Protein AF-A0A960P7N0-F1 (afdb_monomer_lite)

Secondary structure (DSSP, 8-state):
-EEEETTEEEEES-HHHHHHS-SSHHHHHHSSSSPPEEEEEEEEETTEEEETTEEEE--S---TT-EEEEEE-GGG--PPSS--------

pLDDT: mean 94.31, std 5.09, range [67.88, 98.38]

Foldseek 3Di:
DWDDDPNHTQDDDDLVCLAVPPSDPCSQCPRDVNGWDKFKWFAQDAQWTDTPPDIDGHDDDDDGGDIDMDTHDPVNDDDDDDDDDDDDDD

Sequence (90 aa):
MAVIADGRLQQVGEPQTVYERPANLFVARFIGSPPMNTIEGEVAEAGVVAAGASRIPFTGDVAKGRKVVVGLRPEHLHLGEGDIEATVKA

Structure (mmCIF, N/CA/C/O backbone):
data_AF-A0A960P7N0-F1
#
_entry.id   AF-A0A960P7N0-F1
#
loop_
_atom_site.group_PDB
_atom_site.id
_atom_site.type_symbol
_atom_site.label_atom_id
_atom_site.label_alt_id
_atom_site.label_comp_id
_atom_site.label_asym_id
_atom_site.label_entity_id
_atom_site.label_seq_id
_atom_site.pdbx_PDB_ins_code
_atom_site.Cartn_x
_atom_site.Cartn_y
_atom_site.Cartn_z
_atom_site.occupancy
_atom_site.B_iso_or_equiv
_atom_site.auth_seq_id
_atom_site.auth_comp_id
_atom_site.auth_asym_id
_atom_site.auth_atom_id
_atom_site.pdbx_PDB_model_num
ATOM 1 N N . MET A 1 1 ? 1.185 3.042 19.763 1.00 95.69 1 MET A N 1
ATOM 2 C CA . MET A 1 1 ? 0.829 4.147 18.848 1.00 95.69 1 MET A CA 1
ATOM 3 C C . MET A 1 1 ? -0.623 4.001 18.428 1.00 95.69 1 MET A C 1
ATOM 5 O O . MET A 1 1 ? -1.068 2.884 18.189 1.00 95.69 1 MET A O 1
ATOM 9 N N . ALA A 1 2 ? -1.351 5.112 18.361 1.00 97.19 2 ALA A N 1
ATOM 10 C CA . ALA A 1 2 ? -2.700 5.170 17.810 1.00 97.19 2 ALA A CA 1
ATOM 11 C C . ALA A 1 2 ? -2.682 6.045 16.551 1.00 97.19 2 ALA A C 1
ATOM 13 O O . ALA A 1 2 ? -2.096 7.125 16.568 1.00 97.19 2 ALA A O 1
ATOM 14 N N . VAL A 1 3 ? -3.309 5.569 15.478 1.00 97.31 3 VAL A N 1
ATOM 15 C CA . VAL A 1 3 ? -3.472 6.291 14.212 1.00 97.31 3 VAL A CA 1
ATOM 16 C C . VAL A 1 3 ? -4.934 6.700 14.092 1.00 97.31 3 VAL A C 1
ATOM 18 O O . VAL A 1 3 ? -5.824 5.851 14.172 1.00 97.31 3 VAL A O 1
ATOM 21 N N . ILE A 1 4 ? -5.184 7.995 13.920 1.00 96.94 4 ILE A N 1
ATOM 22 C CA . ILE A 1 4 ? -6.525 8.589 13.864 1.00 96.94 4 ILE A CA 1
ATOM 23 C C . ILE A 1 4 ? -6.653 9.364 12.551 1.00 96.94 4 ILE A C 1
ATOM 25 O O . ILE A 1 4 ? -5.730 10.075 12.164 1.00 96.94 4 ILE A O 1
ATOM 29 N N . ALA A 1 5 ? -7.802 9.233 11.890 1.00 96.44 5 ALA A N 1
ATOM 30 C CA . ALA A 1 5 ? -8.181 10.007 10.709 1.00 96.44 5 ALA A CA 1
ATOM 31 C C . ALA A 1 5 ? -9.640 10.442 10.850 1.00 96.44 5 ALA A C 1
ATOM 33 O O . ALA A 1 5 ? -10.470 9.635 11.274 1.00 96.44 5 ALA A O 1
ATOM 34 N N . ASP A 1 6 ? -9.938 11.706 10.548 1.00 95.44 6 ASP A N 1
ATOM 35 C CA . ASP A 1 6 ? -11.289 12.287 10.620 1.00 95.44 6 ASP A CA 1
ATOM 36 C C . ASP A 1 6 ? -12.000 12.039 11.963 1.00 95.44 6 ASP A C 1
ATOM 38 O O . ASP A 1 6 ? -13.178 11.692 12.030 1.00 95.44 6 ASP A O 1
ATOM 42 N N . GLY A 1 7 ? -11.249 12.146 13.065 1.00 96.69 7 GLY A N 1
ATOM 43 C CA . GLY A 1 7 ? -11.760 11.903 14.418 1.00 96.69 7 GLY A CA 1
ATOM 44 C C . GLY A 1 7 ? -12.071 10.434 14.736 1.00 96.69 7 GLY A C 1
ATOM 45 O O . GLY A 1 7 ? -12.634 10.145 15.789 1.00 96.69 7 GLY A O 1
ATOM 46 N N . ARG A 1 8 ? -11.703 9.489 13.860 1.00 97.94 8 ARG A N 1
ATOM 47 C CA . ARG A 1 8 ? -11.935 8.048 14.034 1.00 97.94 8 ARG A CA 1
ATOM 48 C C . ARG A 1 8 ? -10.620 7.291 14.176 1.00 97.94 8 ARG A C 1
ATOM 50 O O . ARG A 1 8 ? -9.692 7.484 13.387 1.00 97.94 8 ARG A O 1
ATOM 57 N N . LEU A 1 9 ? -10.560 6.386 15.154 1.00 97.94 9 LEU A N 1
ATOM 58 C CA . LEU A 1 9 ? -9.434 5.467 15.317 1.00 97.94 9 LEU A CA 1
ATOM 59 C C . LEU A 1 9 ? -9.353 4.525 14.108 1.00 97.94 9 LEU A C 1
ATOM 61 O O . LEU A 1 9 ? -10.313 3.822 13.803 1.00 97.94 9 LEU A O 1
ATOM 65 N N . GLN A 1 10 ? -8.199 4.509 13.447 1.00 98.38 10 GLN A N 1
ATOM 66 C CA . GLN A 1 10 ? -7.918 3.648 12.297 1.00 98.38 10 GLN A CA 1
ATOM 67 C C . GLN A 1 10 ? -7.197 2.371 12.726 1.00 98.38 10 GLN A C 1
ATOM 69 O O . GLN A 1 10 ? -7.534 1.281 12.274 1.00 98.38 10 GLN A O 1
ATOM 74 N N . GLN A 1 11 ? -6.207 2.511 13.610 1.00 98.38 11 GLN A N 1
ATOM 75 C CA . GLN A 1 11 ? -5.440 1.398 14.161 1.00 98.38 11 GLN A CA 1
ATOM 76 C C . GLN A 1 11 ? -4.776 1.810 15.475 1.00 98.38 11 GLN A C 1
ATOM 78 O O . GLN A 1 11 ? -4.358 2.955 15.642 1.00 98.38 11 GLN A O 1
ATOM 83 N N . VAL A 1 12 ? -4.634 0.860 16.396 1.00 98.31 12 VAL A N 1
ATOM 84 C CA . VAL A 1 12 ? -3.827 1.005 17.610 1.00 98.31 12 VAL A CA 1
ATOM 85 C C . VAL A 1 12 ? -2.938 -0.223 17.771 1.00 98.31 12 VAL A C 1
ATOM 87 O O . VAL A 1 12 ? -3.386 -1.345 17.552 1.00 98.31 12 VAL A O 1
ATOM 90 N N . GLY A 1 13 ? -1.670 -0.014 18.113 1.00 97.75 13 GLY A N 1
ATOM 91 C CA . GLY A 1 13 ? -0.708 -1.099 18.299 1.00 97.75 13 GLY A CA 1
ATOM 92 C C . GLY A 1 13 ? 0.720 -0.606 18.498 1.00 97.75 13 GLY A C 1
ATOM 93 O O . GLY A 1 13 ? 0.982 0.600 18.555 1.00 97.75 13 GLY A O 1
ATOM 94 N N . GLU A 1 14 ? 1.656 -1.541 18.616 1.00 98.25 14 GLU A N 1
ATOM 95 C CA . GLU A 1 14 ? 3.086 -1.232 18.630 1.00 98.25 14 GLU A CA 1
ATOM 96 C C . GLU A 1 14 ? 3.508 -0.536 17.327 1.00 98.25 14 GLU A C 1
ATOM 98 O O . GLU A 1 14 ? 2.954 -0.853 16.270 1.00 98.25 14 GLU A O 1
ATOM 103 N N . PRO A 1 15 ? 4.473 0.405 17.364 1.00 96.44 15 PRO A N 1
ATOM 104 C CA . PRO A 1 15 ? 4.898 1.120 16.165 1.00 96.44 15 PRO A CA 1
ATOM 105 C C . PRO A 1 15 ? 5.285 0.208 15.002 1.00 96.44 15 PRO A C 1
ATOM 107 O O . PRO A 1 15 ? 4.844 0.438 13.878 1.00 96.44 15 PRO A O 1
ATOM 110 N N . GLN A 1 16 ? 6.032 -0.857 15.296 1.00 96.62 16 GLN A N 1
ATOM 111 C CA . GLN A 1 16 ? 6.446 -1.844 14.306 1.00 96.62 16 GLN A CA 1
ATOM 112 C C . GLN A 1 16 ? 5.244 -2.570 13.691 1.00 96.62 16 GLN A C 1
ATOM 114 O O . GLN A 1 16 ? 5.118 -2.625 12.474 1.00 96.62 16 GLN A O 1
ATOM 119 N N . THR A 1 17 ? 4.289 -3.019 14.506 1.00 97.50 17 THR A N 1
ATOM 120 C CA . THR A 1 17 ? 3.069 -3.679 14.017 1.00 97.50 17 THR A CA 1
ATOM 121 C C . THR A 1 17 ? 2.228 -2.770 13.122 1.00 97.50 17 THR A C 1
ATOM 123 O O . THR A 1 17 ? 1.728 -3.216 12.093 1.00 97.50 17 THR A O 1
ATOM 126 N N . VAL A 1 18 ? 2.074 -1.490 13.477 1.00 97.19 18 VAL A N 1
ATOM 127 C CA . VAL A 1 18 ? 1.343 -0.518 12.642 1.00 97.19 18 VAL A CA 1
ATOM 128 C C . VAL A 1 18 ? 2.054 -0.301 11.299 1.00 97.19 18 VAL A C 1
ATOM 130 O O . VAL A 1 18 ? 1.394 -0.137 10.274 1.00 97.19 18 VAL A O 1
ATOM 133 N N . TYR A 1 19 ? 3.389 -0.327 11.295 1.00 96.12 19 TYR A N 1
ATOM 134 C CA . TYR A 1 19 ? 4.203 -0.194 10.090 1.00 96.12 19 TYR A CA 1
ATOM 135 C C . TYR A 1 19 ? 4.141 -1.436 9.184 1.00 96.12 19 TYR A C 1
ATOM 137 O O . TYR A 1 19 ? 3.886 -1.315 7.985 1.00 96.12 19 TYR A O 1
ATOM 145 N N . GLU A 1 20 ? 4.361 -2.625 9.745 1.00 95.94 20 GLU A N 1
ATOM 146 C CA . GLU A 1 20 ? 4.462 -3.892 9.008 1.00 95.94 20 GLU A CA 1
ATOM 147 C C . GLU A 1 20 ? 3.096 -4.457 8.607 1.00 95.94 20 GLU A C 1
ATOM 149 O O . GLU A 1 20 ? 2.960 -5.098 7.566 1.00 95.94 20 GLU A O 1
ATOM 154 N N . ARG A 1 21 ? 2.070 -4.228 9.433 1.00 95.94 21 ARG A N 1
ATOM 155 C CA . ARG A 1 21 ? 0.720 -4.781 9.266 1.00 95.94 21 ARG A CA 1
ATOM 156 C C . ARG A 1 21 ? -0.325 -3.670 9.388 1.00 95.94 21 ARG A C 1
ATOM 158 O O . ARG A 1 21 ? -1.108 -3.654 10.346 1.00 95.94 21 ARG A O 1
ATOM 165 N N . PRO A 1 22 ? -0.347 -2.720 8.438 1.00 97.44 22 PRO A N 1
ATOM 166 C CA . PRO A 1 22 ? -1.338 -1.656 8.440 1.00 97.44 22 PRO A CA 1
ATOM 167 C C . PRO A 1 22 ? -2.746 -2.247 8.290 1.00 97.44 22 PRO A C 1
ATOM 169 O O . PRO A 1 22 ? -2.995 -3.094 7.434 1.00 97.44 22 PRO A O 1
ATOM 172 N N . ALA A 1 23 ? -3.683 -1.789 9.117 1.00 97.44 23 ALA A N 1
ATOM 173 C CA . ALA A 1 23 ? -5.049 -2.313 9.154 1.00 97.44 23 ALA A CA 1
ATOM 174 C C . ALA A 1 23 ? -5.879 -1.920 7.921 1.00 97.44 23 ALA A C 1
ATOM 176 O O . ALA A 1 23 ? -6.882 -2.561 7.616 1.00 97.44 23 ALA A O 1
ATOM 177 N N . ASN A 1 24 ? -5.495 -0.845 7.229 1.00 96.81 24 ASN A N 1
ATOM 178 C CA . ASN A 1 24 ? -6.165 -0.367 6.028 1.00 96.81 24 ASN A CA 1
ATOM 179 C C . ASN A 1 24 ? -5.225 0.486 5.153 1.00 96.81 24 ASN A C 1
ATOM 181 O O . ASN A 1 24 ? -4.103 0.820 5.544 1.00 96.81 24 ASN A O 1
ATOM 185 N N . LEU A 1 25 ? -5.710 0.857 3.963 1.00 96.19 25 LEU A N 1
ATOM 186 C CA . LEU A 1 25 ? -4.947 1.613 2.966 1.00 96.19 25 LEU A CA 1
ATOM 187 C C . LEU A 1 25 ? -4.526 3.009 3.448 1.00 96.19 25 LEU A C 1
ATOM 189 O O . LEU A 1 25 ? -3.454 3.480 3.073 1.00 96.19 25 LEU A O 1
ATOM 193 N N . PHE A 1 26 ? -5.341 3.663 4.284 1.00 96.75 26 PHE A N 1
ATOM 194 C CA . PHE A 1 26 ? -4.974 4.950 4.873 1.00 96.75 26 PHE A CA 1
ATOM 195 C C . PHE A 1 26 ? -3.739 4.789 5.760 1.00 96.75 26 PHE A C 1
ATOM 197 O O . PHE A 1 26 ? -2.750 5.484 5.551 1.00 96.75 26 PHE A O 1
ATOM 204 N N . VAL A 1 27 ? -3.751 3.831 6.694 1.00 97.44 27 VAL A N 1
ATOM 205 C CA . VAL A 1 27 ? -2.609 3.605 7.593 1.00 97.44 27 VAL A CA 1
ATOM 206 C C . VAL A 1 27 ? -1.356 3.220 6.802 1.00 97.44 27 VAL A C 1
ATOM 208 O O . VAL A 1 27 ? -0.282 3.750 7.077 1.00 97.44 27 VAL A O 1
ATOM 211 N N . ALA A 1 28 ? -1.496 2.373 5.777 1.00 97.12 28 ALA A N 1
ATOM 212 C CA . ALA A 1 28 ? -0.392 1.972 4.903 1.00 97.12 28 ALA A CA 1
ATOM 213 C C . ALA A 1 28 ? 0.281 3.166 4.200 1.00 97.12 28 ALA A C 1
ATOM 215 O O . ALA A 1 28 ? 1.508 3.232 4.125 1.00 97.12 28 ALA A O 1
ATOM 216 N N . ARG A 1 29 ? -0.520 4.120 3.708 1.00 94.94 29 ARG A N 1
ATOM 217 C CA . ARG A 1 29 ? -0.042 5.333 3.023 1.00 94.94 29 ARG A CA 1
ATOM 218 C C . ARG A 1 29 ? 0.391 6.446 3.978 1.00 94.94 29 ARG A C 1
ATOM 220 O O . ARG A 1 29 ? 1.126 7.330 3.562 1.00 94.94 29 ARG A O 1
ATOM 227 N N . PHE A 1 30 ? -0.073 6.430 5.224 1.00 94.94 30 PHE A N 1
ATOM 228 C CA . PHE A 1 30 ? 0.222 7.471 6.208 1.00 94.94 30 PHE A CA 1
ATOM 229 C C . PHE A 1 30 ? 1.479 7.171 7.035 1.00 94.94 30 PHE A C 1
ATOM 231 O O . PHE A 1 30 ? 2.223 8.081 7.387 1.00 94.94 30 PHE A O 1
ATOM 238 N N . ILE A 1 31 ? 1.720 5.899 7.365 1.00 95.31 31 ILE A N 1
ATOM 239 C CA . ILE A 1 31 ? 2.825 5.482 8.235 1.00 95.31 31 ILE A CA 1
ATOM 240 C C . ILE A 1 31 ? 4.033 5.053 7.398 1.00 95.31 31 ILE A C 1
ATOM 242 O O . ILE A 1 31 ? 3.947 4.095 6.628 1.00 95.31 31 ILE A O 1
ATOM 246 N N . GLY A 1 32 ? 5.165 5.732 7.608 1.00 92.31 32 GLY A N 1
ATOM 247 C CA . GLY A 1 32 ? 6.434 5.534 6.897 1.00 92.31 32 GLY A CA 1
ATOM 248 C C . GLY A 1 32 ? 6.852 6.772 6.101 1.00 92.31 32 GLY A C 1
ATOM 249 O O . GLY A 1 32 ? 6.005 7.538 5.653 1.00 92.31 32 GLY A O 1
ATOM 250 N N . SER A 1 33 ? 8.159 6.979 5.943 1.00 93.75 33 SER A N 1
ATOM 251 C CA . SER A 1 33 ? 8.713 8.042 5.099 1.00 93.75 33 SER A CA 1
ATOM 252 C C . SER A 1 33 ? 9.920 7.493 4.327 1.00 93.75 33 SER A C 1
ATOM 254 O O . SER A 1 33 ? 10.952 7.246 4.951 1.00 93.75 33 SER A O 1
ATOM 256 N N . PRO A 1 34 ? 9.808 7.269 3.005 1.00 94.44 34 PRO A N 1
ATOM 257 C CA . PRO A 1 34 ? 8.623 7.494 2.171 1.00 94.44 34 PRO A CA 1
ATOM 258 C C . PRO A 1 34 ? 7.437 6.573 2.537 1.00 94.44 34 PRO A C 1
ATOM 260 O O . PRO A 1 34 ? 7.634 5.522 3.155 1.00 94.44 34 PRO A O 1
ATOM 263 N N . PRO A 1 35 ? 6.195 6.947 2.182 1.00 93.69 35 PRO A N 1
ATOM 264 C CA . PRO A 1 35 ? 5.027 6.109 2.433 1.00 93.69 35 PRO A CA 1
ATOM 265 C C . PRO A 1 35 ? 5.037 4.840 1.569 1.00 93.69 35 PRO A C 1
ATOM 267 O O . PRO A 1 35 ? 5.801 4.716 0.611 1.00 93.69 35 PRO A O 1
ATOM 270 N N . MET A 1 36 ? 4.161 3.884 1.893 1.00 96.81 36 MET A N 1
ATOM 271 C CA . MET A 1 36 ? 4.005 2.667 1.095 1.00 96.81 36 MET A CA 1
ATOM 272 C C . MET A 1 36 ? 3.571 2.999 -0.342 1.00 96.81 36 MET A C 1
ATOM 274 O O . MET A 1 36 ? 2.593 3.722 -0.548 1.00 96.81 36 MET A O 1
ATOM 278 N N . ASN A 1 37 ? 4.251 2.417 -1.332 1.00 95.25 37 ASN A N 1
ATOM 279 C CA . ASN A 1 37 ? 3.812 2.455 -2.724 1.00 95.25 37 ASN A CA 1
ATOM 280 C C . ASN A 1 37 ? 2.552 1.607 -2.881 1.00 95.25 37 ASN A C 1
ATOM 282 O O . ASN A 1 37 ? 2.438 0.537 -2.283 1.00 95.25 37 ASN A O 1
ATOM 286 N N . THR A 1 38 ? 1.610 2.053 -3.706 1.00 95.62 38 THR A N 1
ATOM 287 C CA . THR A 1 38 ? 0.354 1.324 -3.910 1.00 95.62 38 THR A CA 1
ATOM 288 C C . THR A 1 38 ? 0.016 1.219 -5.380 1.00 95.62 38 THR A C 1
ATOM 290 O O . THR A 1 38 ? 0.074 2.228 -6.080 1.00 95.62 38 THR A O 1
ATOM 293 N N . ILE A 1 39 ? -0.384 0.029 -5.819 1.00 95.06 39 ILE A N 1
ATOM 294 C CA . ILE A 1 39 ? -0.739 -0.256 -7.211 1.00 95.06 39 ILE A CA 1
ATOM 295 C C . ILE A 1 39 ? -2.091 -0.967 -7.224 1.00 95.06 39 ILE A C 1
ATOM 297 O O . ILE A 1 39 ? -2.315 -1.903 -6.455 1.00 95.06 39 ILE A O 1
ATOM 301 N N . GLU A 1 40 ? -3.006 -0.513 -8.074 1.00 97.19 40 GLU A N 1
ATOM 302 C CA . GLU A 1 40 ? -4.274 -1.208 -8.288 1.00 97.19 40 GLU A CA 1
ATOM 303 C C . GLU A 1 40 ? -4.053 -2.500 -9.079 1.00 97.19 40 GLU A C 1
ATOM 305 O O . GLU A 1 40 ? -3.232 -2.558 -9.997 1.00 97.19 40 GLU A O 1
ATOM 310 N N . GLY A 1 41 ? -4.801 -3.541 -8.731 1.00 97.38 41 GLY A N 1
ATOM 311 C CA . GLY A 1 41 ? -4.724 -4.820 -9.416 1.00 97.38 41 GLY A CA 1
ATOM 312 C C . GLY A 1 41 ? -5.987 -5.653 -9.268 1.00 97.38 41 GLY A C 1
ATOM 313 O O . GLY A 1 41 ? -6.967 -5.264 -8.628 1.00 97.38 41 GLY A O 1
ATOM 314 N N . GLU A 1 42 ? -5.943 -6.834 -9.864 1.00 98.31 42 GLU A N 1
ATOM 315 C CA . GLU A 1 42 ? -7.012 -7.823 -9.827 1.00 98.31 42 GLU A CA 1
ATOM 316 C C . GLU A 1 42 ? -6.421 -9.214 -9.596 1.00 98.31 42 GLU A C 1
ATOM 318 O O . GLU A 1 42 ? -5.372 -9.554 -10.145 1.00 98.31 42 GLU A O 1
ATOM 323 N N . VAL A 1 43 ? -7.076 -10.033 -8.773 1.00 98.38 43 VAL A N 1
ATOM 324 C CA . VAL A 1 43 ? -6.649 -11.421 -8.555 1.00 98.38 43 VAL A CA 1
ATOM 325 C C . VAL A 1 43 ? -6.834 -12.213 -9.850 1.00 98.38 43 VAL A C 1
ATOM 327 O O . VAL A 1 43 ? -7.960 -12.510 -10.250 1.00 98.38 43 VAL A O 1
ATOM 330 N N . ALA A 1 44 ? -5.730 -12.562 -10.507 1.00 97.25 44 ALA A N 1
ATOM 331 C CA . ALA A 1 44 ? -5.746 -13.260 -11.792 1.00 97.25 44 ALA A CA 1
ATOM 332 C C . ALA A 1 44 ? -6.025 -14.761 -11.624 1.00 97.25 44 ALA A C 1
ATOM 334 O O . ALA A 1 44 ? -6.695 -15.379 -12.455 1.00 97.25 44 ALA A O 1
ATOM 335 N N . GLU A 1 45 ? -5.511 -15.334 -10.541 1.00 96.00 45 GLU A N 1
ATOM 336 C CA . GLU A 1 45 ? -5.672 -16.723 -10.116 1.00 96.00 45 GLU A CA 1
ATOM 337 C C . GLU A 1 45 ? -5.313 -16.842 -8.629 1.00 96.00 45 GLU A C 1
ATOM 339 O O . GLU A 1 45 ? -4.873 -15.868 -8.012 1.00 96.00 45 GLU A O 1
ATOM 344 N N . ALA A 1 46 ? -5.526 -18.020 -8.041 1.00 94.50 46 ALA A N 1
ATOM 345 C CA . ALA A 1 46 ? -5.226 -18.252 -6.633 1.00 94.50 46 ALA A CA 1
ATOM 346 C C . ALA A 1 46 ? -3.764 -17.888 -6.319 1.00 94.50 46 ALA A C 1
ATOM 348 O O . ALA A 1 46 ? -2.839 -18.401 -6.944 1.00 94.50 46 ALA A O 1
ATOM 349 N N . GLY A 1 47 ? -3.572 -16.978 -5.362 1.00 95.94 47 GLY A N 1
ATOM 350 C CA . GLY A 1 47 ? -2.248 -16.533 -4.929 1.00 95.94 47 GLY A CA 1
ATOM 351 C C . GLY A 1 47 ? -1.502 -15.616 -5.904 1.00 95.94 47 GLY A C 1
ATOM 352 O O . GLY A 1 47 ? -0.324 -15.357 -5.675 1.00 95.94 47 GLY A O 1
ATOM 353 N N . VAL A 1 48 ? -2.135 -15.094 -6.966 1.00 97.62 48 VAL A N 1
ATOM 354 C CA . VAL A 1 48 ? -1.492 -14.139 -7.890 1.00 97.62 48 VAL A CA 1
ATOM 355 C C . VAL A 1 48 ? -2.387 -12.938 -8.196 1.00 97.62 48 VAL A C 1
ATOM 357 O O . VAL A 1 48 ? -3.523 -13.077 -8.655 1.00 97.62 48 VAL A O 1
ATOM 360 N N . VAL A 1 49 ? -1.840 -11.734 -8.017 1.00 98.25 49 VAL A N 1
ATOM 361 C CA . VAL A 1 49 ? -2.448 -10.467 -8.453 1.00 98.25 49 VAL A CA 1
ATOM 362 C C . VAL A 1 49 ? -1.803 -10.011 -9.760 1.00 98.25 49 VAL A C 1
ATOM 364 O O . VAL A 1 49 ? -0.579 -9.974 -9.869 1.00 98.25 49 VAL A O 1
ATOM 367 N N . ALA A 1 50 ? -2.618 -9.632 -10.743 1.00 98.00 50 ALA A N 1
ATOM 368 C CA . ALA A 1 50 ? -2.176 -8.867 -11.903 1.00 98.00 50 ALA A CA 1
ATOM 369 C C . ALA A 1 50 ? -2.310 -7.366 -11.606 1.00 98.00 50 ALA A C 1
ATOM 371 O O . ALA A 1 50 ? -3.396 -6.897 -11.261 1.00 98.00 50 ALA A O 1
ATOM 372 N N . ALA A 1 51 ? -1.213 -6.621 -11.731 1.00 95.56 51 ALA A N 1
ATOM 373 C CA . ALA A 1 51 ? -1.142 -5.186 -11.470 1.00 95.56 51 ALA A CA 1
ATOM 374 C C . ALA A 1 5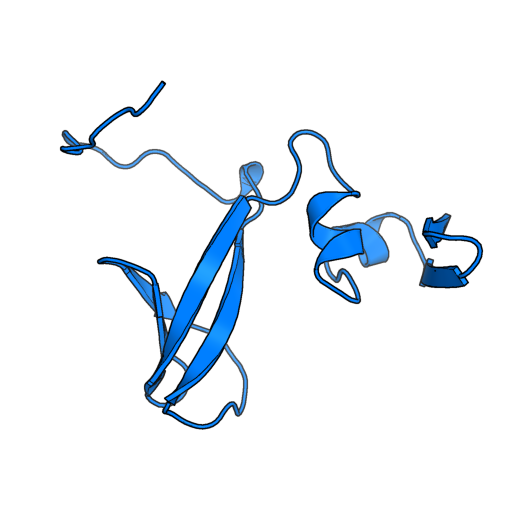1 ? -0.322 -4.510 -12.580 1.00 95.56 51 ALA A C 1
ATOM 376 O O . ALA A 1 51 ? 0.905 -4.622 -12.623 1.00 95.56 51 ALA A O 1
ATOM 377 N N . GLY A 1 52 ? -1.003 -3.851 -13.521 1.00 88.88 52 GLY A N 1
ATOM 378 C CA . GLY A 1 52 ? -0.378 -3.406 -14.769 1.00 88.88 52 GLY A CA 1
ATOM 379 C C . GLY A 1 52 ? 0.192 -4.592 -15.558 1.00 88.88 52 GLY A C 1
ATOM 380 O O . GLY A 1 52 ? -0.507 -5.576 -15.786 1.00 88.88 52 GLY A O 1
ATOM 381 N N . ALA A 1 53 ? 1.467 -4.509 -15.946 1.00 87.69 53 ALA A N 1
ATOM 382 C CA . ALA A 1 53 ? 2.184 -5.606 -16.606 1.00 87.69 53 ALA A CA 1
ATOM 383 C C . ALA A 1 53 ? 2.731 -6.668 -15.626 1.00 87.69 53 ALA A C 1
ATOM 385 O O . ALA A 1 53 ? 3.206 -7.719 -16.055 1.00 87.69 53 ALA A O 1
ATOM 386 N N . SER A 1 54 ? 2.671 -6.413 -14.317 1.00 91.31 54 SER A N 1
ATOM 387 C CA . SER A 1 54 ? 3.282 -7.267 -13.298 1.00 91.31 54 SER A CA 1
ATOM 388 C C . SER A 1 54 ? 2.330 -8.356 -12.806 1.00 91.31 54 SER A C 1
ATOM 390 O O . SER A 1 54 ? 1.135 -8.121 -12.607 1.00 91.31 54 SER A O 1
ATOM 392 N N . ARG A 1 55 ? 2.881 -9.544 -12.530 1.00 96.12 55 ARG A N 1
ATOM 393 C CA . ARG A 1 55 ? 2.214 -10.625 -11.787 1.00 96.12 55 ARG A CA 1
ATOM 394 C C . ARG A 1 55 ? 2.898 -10.786 -10.438 1.00 96.12 55 ARG A C 1
ATOM 396 O O . ARG A 1 55 ? 4.082 -11.102 -10.387 1.00 96.12 55 ARG A O 1
ATOM 403 N N . ILE A 1 56 ? 2.163 -10.544 -9.360 1.00 95.88 56 ILE A N 1
ATOM 404 C CA . ILE A 1 56 ? 2.711 -10.490 -8.004 1.00 95.88 56 ILE A CA 1
ATOM 405 C C . ILE A 1 56 ? 2.120 -11.647 -7.193 1.00 95.88 56 ILE A C 1
ATOM 407 O O . ILE A 1 56 ? 0.894 -11.702 -7.038 1.00 95.88 56 ILE A O 1
ATOM 411 N N . PRO A 1 57 ? 2.951 -12.577 -6.688 1.00 96.31 57 PRO A N 1
ATOM 412 C CA . PRO A 1 57 ? 2.474 -13.646 -5.828 1.00 96.31 57 PRO A CA 1
ATOM 413 C C . PRO A 1 57 ? 2.072 -13.092 -4.458 1.00 96.31 57 PRO A C 1
ATOM 415 O O . PRO A 1 57 ? 2.696 -12.169 -3.933 1.00 96.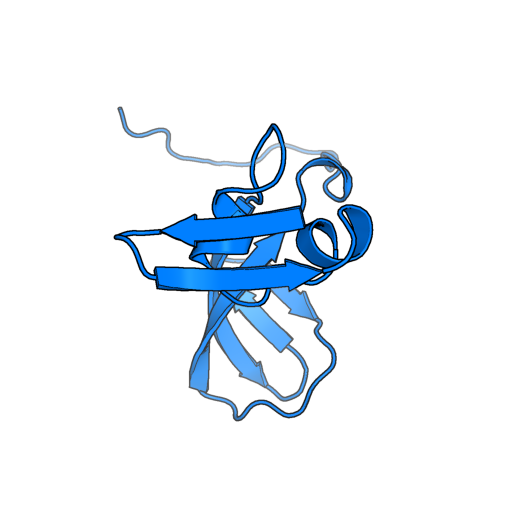31 57 PRO A O 1
ATOM 418 N N . PHE A 1 58 ? 1.043 -13.677 -3.856 1.00 95.06 58 PHE A N 1
ATOM 419 C CA . PHE A 1 58 ? 0.621 -13.374 -2.495 1.00 95.06 58 PHE A CA 1
ATOM 420 C C . PHE A 1 58 ? 0.110 -14.633 -1.796 1.00 95.06 58 PHE A C 1
ATOM 422 O O . PHE A 1 58 ? -0.359 -15.577 -2.430 1.00 95.06 58 PHE A O 1
ATOM 429 N N . THR A 1 59 ? 0.160 -14.622 -0.469 1.00 94.38 59 THR A N 1
ATOM 430 C CA . THR A 1 59 ? -0.444 -15.670 0.355 1.00 94.38 59 THR A CA 1
ATOM 431 C C . THR A 1 59 ? -1.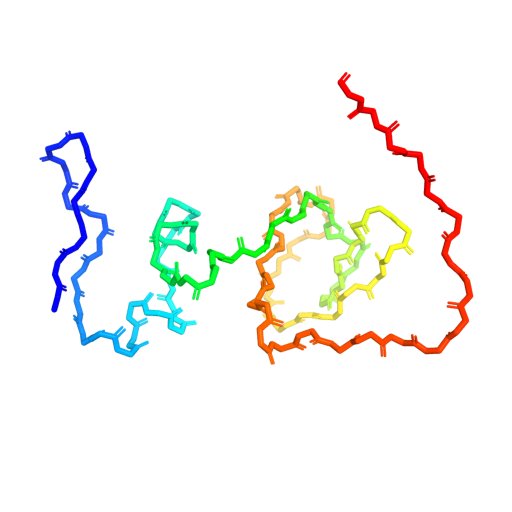822 -15.222 0.813 1.00 94.38 59 THR A C 1
ATOM 433 O O . THR A 1 59 ? -1.972 -14.134 1.370 1.00 94.38 59 THR A O 1
ATOM 436 N N . GLY A 1 60 ? -2.825 -16.071 0.621 1.00 91.44 60 GLY A N 1
ATOM 437 C CA . GLY 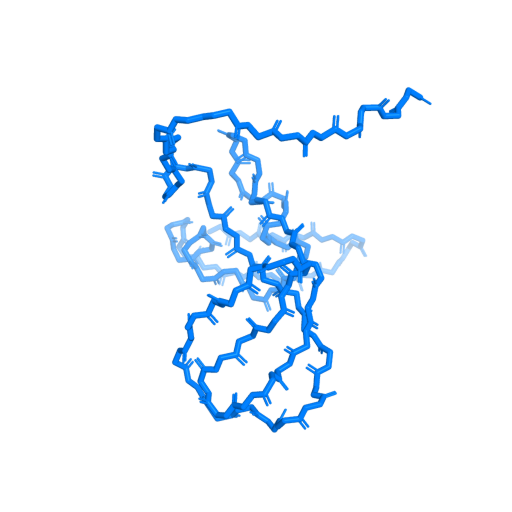A 1 60 ? -4.182 -15.835 1.096 1.00 91.44 60 GLY A CA 1
ATOM 438 C C . GLY A 1 60 ? -5.223 -16.452 0.177 1.00 91.44 60 GLY A C 1
ATOM 439 O O . GLY A 1 60 ? -4.939 -16.782 -0.973 1.00 91.44 60 GLY A O 1
ATOM 440 N N . ASP A 1 61 ? -6.436 -16.588 0.699 1.00 94.00 61 ASP A N 1
ATOM 441 C CA . ASP A 1 61 ? -7.580 -17.080 -0.058 1.00 94.00 61 ASP A CA 1
ATOM 442 C C . ASP A 1 61 ? -8.446 -15.893 -0.490 1.00 94.00 61 ASP A C 1
ATOM 444 O O . ASP A 1 61 ? -9.259 -15.365 0.272 1.00 94.00 61 ASP A O 1
ATOM 448 N N . VAL A 1 62 ? -8.185 -15.398 -1.700 1.00 95.50 62 VAL A N 1
ATOM 449 C CA . VAL A 1 62 ? -8.946 -14.308 -2.313 1.00 95.50 62 VAL A CA 1
ATOM 450 C C . VAL A 1 62 ? -9.426 -14.778 -3.676 1.00 95.50 62 VAL A C 1
ATOM 452 O O . VAL A 1 62 ? -8.645 -15.264 -4.491 1.00 95.50 62 VAL A O 1
ATOM 455 N N . ALA A 1 63 ? -10.724 -14.620 -3.926 1.00 96.69 63 ALA A N 1
ATOM 456 C CA . ALA A 1 63 ? -11.345 -15.069 -5.162 1.00 96.69 63 ALA A CA 1
ATOM 457 C C . ALA A 1 63 ? -10.763 -14.365 -6.400 1.00 96.69 63 ALA A C 1
ATOM 459 O O . ALA A 1 63 ? -10.537 -13.150 -6.402 1.00 96.69 63 ALA A O 1
ATOM 460 N N . LYS A 1 64 ? -10.602 -15.132 -7.484 1.00 97.62 64 LYS A N 1
ATOM 461 C CA . LYS A 1 64 ? -10.268 -14.616 -8.817 1.00 97.62 64 LYS A CA 1
ATOM 462 C C . LYS A 1 64 ? -11.264 -13.534 -9.253 1.00 97.62 64 LYS A C 1
ATOM 464 O O . LYS A 1 64 ? -12.458 -13.635 -8.985 1.00 97.62 64 LYS A O 1
ATOM 469 N N . GLY A 1 65 ? -10.768 -12.509 -9.939 1.00 97.38 65 GLY A N 1
ATOM 470 C CA . GLY A 1 65 ? -11.553 -11.367 -10.409 1.00 97.38 65 GLY A CA 1
ATOM 471 C C . GLY A 1 65 ? -11.763 -10.278 -9.355 1.00 97.38 65 GLY A C 1
ATOM 472 O O . GLY A 1 65 ? -12.361 -9.238 -9.632 1.00 97.38 65 GLY A O 1
ATOM 473 N N . ARG A 1 66 ? -11.290 -10.480 -8.117 1.00 98.00 66 ARG A N 1
ATOM 474 C CA . ARG A 1 66 ? -11.411 -9.465 -7.072 1.00 98.00 66 ARG A CA 1
ATOM 475 C C . ARG A 1 66 ? -10.430 -8.324 -7.326 1.00 98.00 66 ARG A C 1
ATOM 477 O O . ARG A 1 66 ? -9.221 -8.544 -7.357 1.00 98.00 66 ARG A O 1
ATOM 484 N N . LYS A 1 67 ? -10.952 -7.097 -7.414 1.00 97.88 67 LYS A N 1
ATOM 485 C CA . LYS A 1 67 ? -10.143 -5.871 -7.383 1.00 97.88 67 LYS A CA 1
ATOM 486 C C . LYS A 1 67 ? -9.485 -5.694 -6.017 1.00 97.88 67 LYS A C 1
ATOM 488 O O . LYS A 1 67 ? -10.155 -5.806 -4.984 1.00 97.88 67 LYS A O 1
ATOM 493 N N . VAL A 1 68 ? -8.192 -5.401 -6.025 1.00 97.12 68 VAL A N 1
ATOM 494 C CA . VAL A 1 68 ? -7.340 -5.261 -4.840 1.00 97.12 68 VAL A CA 1
ATOM 495 C C . VAL A 1 68 ? -6.354 -4.106 -5.020 1.00 97.12 68 VAL A C 1
ATOM 497 O O . VAL A 1 68 ? -6.149 -3.607 -6.125 1.00 97.12 68 VAL A O 1
ATOM 500 N N . VAL A 1 69 ? -5.728 -3.688 -3.921 1.00 97.12 69 VAL A N 1
ATOM 501 C CA . VAL A 1 69 ? -4.595 -2.757 -3.937 1.00 97.12 69 VAL A CA 1
ATOM 502 C C . VAL A 1 69 ? -3.386 -3.486 -3.371 1.00 97.12 69 VAL A C 1
ATOM 504 O O . VAL A 1 69 ? -3.443 -4.006 -2.258 1.00 97.12 69 VAL A O 1
ATOM 507 N N . VAL A 1 70 ? -2.300 -3.522 -4.137 1.00 96.31 70 VAL A N 1
ATOM 508 C CA . VAL A 1 70 ? -1.015 -4.073 -3.705 1.00 96.31 70 VAL A CA 1
ATOM 509 C C . VAL A 1 70 ? -0.228 -2.969 -3.016 1.00 96.31 70 VAL A C 1
ATOM 511 O O . VAL A 1 70 ? -0.027 -1.905 -3.599 1.00 96.31 70 VAL A O 1
ATOM 514 N N . GLY A 1 71 ? 0.206 -3.219 -1.783 1.00 95.94 71 GLY A N 1
ATOM 515 C CA . GLY A 1 71 ? 1.071 -2.327 -1.018 1.00 95.94 71 GLY A CA 1
ATOM 516 C C . GLY A 1 71 ? 2.518 -2.817 -1.024 1.00 95.94 71 GLY A C 1
ATOM 517 O O . GLY A 1 71 ? 2.771 -3.974 -0.698 1.00 95.94 71 GLY A O 1
ATOM 518 N N . LEU A 1 72 ? 3.463 -1.949 -1.386 1.00 95.06 72 LEU A N 1
ATOM 519 C CA . LEU A 1 72 ? 4.891 -2.257 -1.482 1.00 95.06 72 LEU A CA 1
ATOM 520 C C . LEU A 1 72 ? 5.692 -1.216 -0.701 1.00 95.06 72 LEU A C 1
ATOM 522 O O . LEU A 1 72 ? 5.671 -0.025 -1.018 1.00 95.06 72 LEU A O 1
ATOM 526 N N . ARG A 1 73 ? 6.404 -1.655 0.335 1.00 96.06 73 ARG A N 1
ATOM 527 C CA . ARG A 1 73 ? 7.309 -0.782 1.084 1.00 96.06 73 ARG A CA 1
ATOM 528 C C . ARG A 1 73 ? 8.511 -0.394 0.207 1.00 96.06 73 ARG A C 1
ATOM 530 O O . ARG A 1 73 ? 9.082 -1.297 -0.406 1.00 96.06 73 ARG A O 1
ATOM 537 N N . PRO A 1 74 ? 8.883 0.899 0.107 1.00 95.56 74 PRO A N 1
ATOM 538 C CA . PRO A 1 74 ? 10.006 1.336 -0.724 1.00 95.56 74 PRO A CA 1
ATOM 539 C C . PRO A 1 74 ? 11.302 0.565 -0.454 1.00 95.56 74 PRO A C 1
ATOM 541 O O . PRO A 1 74 ? 11.977 0.168 -1.392 1.00 95.56 74 PRO A O 1
ATOM 544 N N . GLU A 1 75 ? 11.604 0.277 0.810 1.00 95.75 75 GLU A N 1
ATOM 545 C CA . GLU A 1 75 ? 12.796 -0.458 1.242 1.00 95.75 75 GLU A CA 1
ATOM 546 C C . GLU A 1 75 ? 12.801 -1.948 0.860 1.00 95.75 75 GLU A C 1
ATOM 548 O O . GLU A 1 75 ? 13.831 -2.605 0.962 1.00 95.75 75 GLU A O 1
ATOM 553 N N . HIS A 1 76 ? 11.668 -2.494 0.411 1.00 94.12 76 HIS A N 1
ATOM 554 C CA . HIS A 1 76 ? 11.586 -3.855 -0.131 1.00 94.12 76 HIS A CA 1
ATOM 555 C C . HIS A 1 76 ? 11.711 -3.888 -1.659 1.00 94.12 76 HIS A C 1
ATOM 557 O O . HIS A 1 76 ? 11.710 -4.966 -2.256 1.00 94.12 76 HIS A O 1
ATOM 563 N N . LEU A 1 77 ? 11.802 -2.725 -2.305 1.00 92.50 77 LEU A N 1
ATOM 564 C CA . LEU A 1 77 ? 11.997 -2.613 -3.741 1.00 92.50 77 LEU A CA 1
ATOM 565 C C . LEU A 1 77 ? 13.474 -2.394 -4.042 1.00 92.50 77 LEU A C 1
ATOM 567 O O . LEU A 1 77 ? 14.147 -1.579 -3.419 1.00 92.50 77 LEU A O 1
ATOM 571 N N . HIS A 1 78 ? 13.950 -3.105 -5.053 1.00 91.44 78 HIS A N 1
ATOM 572 C CA . HIS A 1 78 ? 15.282 -2.927 -5.605 1.00 91.44 78 HIS A CA 1
ATOM 573 C C . HIS A 1 78 ? 15.127 -2.598 -7.082 1.00 91.44 78 HIS A C 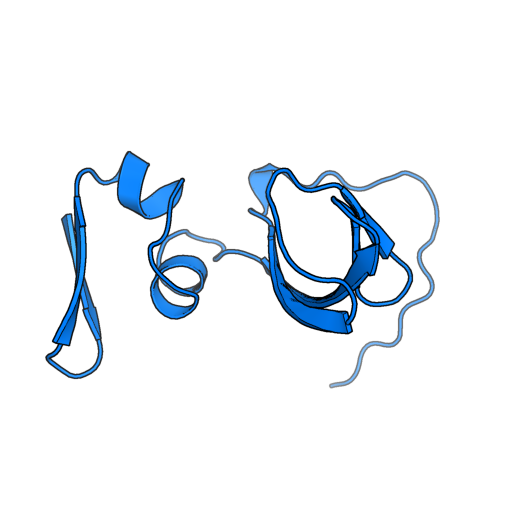1
ATOM 575 O O . HIS A 1 78 ? 14.246 -3.141 -7.754 1.00 91.44 78 HIS A O 1
ATOM 581 N N . LEU A 1 79 ? 15.965 -1.693 -7.580 1.00 89.31 79 LEU A N 1
ATOM 582 C CA . LEU A 1 79 ? 16.022 -1.427 -9.008 1.00 89.31 79 LEU A CA 1
ATOM 583 C C . LEU A 1 79 ? 16.600 -2.664 -9.699 1.00 89.31 79 LEU A C 1
ATOM 585 O O . LEU A 1 79 ? 17.666 -3.146 -9.320 1.00 89.31 79 LEU A O 1
ATOM 589 N N . GLY A 1 80 ? 15.860 -3.189 -10.672 1.00 88.00 80 GLY A N 1
ATOM 590 C CA . GLY A 1 80 ? 16.380 -4.200 -11.581 1.00 88.00 80 GLY A CA 1
ATOM 591 C C . GLY A 1 80 ? 17.368 -3.587 -12.570 1.00 88.00 80 GLY A C 1
ATOM 592 O O . GLY A 1 80 ? 17.452 -2.367 -12.712 1.00 88.00 80 GLY A O 1
ATOM 593 N N . GLU A 1 81 ? 18.105 -4.444 -13.264 1.00 89.56 81 GLU A N 1
ATOM 594 C CA . GLU A 1 81 ? 18.931 -4.028 -14.394 1.00 89.56 81 GLU A CA 1
ATOM 595 C C . GLU A 1 81 ? 18.078 -3.895 -15.664 1.00 89.56 81 GLU A C 1
ATOM 597 O O . GLU A 1 81 ? 17.108 -4.634 -15.855 1.00 89.56 81 GLU A O 1
ATOM 602 N N . GLY A 1 82 ? 18.467 -2.972 -16.545 1.00 85.94 82 GLY A N 1
ATOM 603 C CA . GLY A 1 82 ? 17.805 -2.719 -17.825 1.00 85.94 82 GLY A CA 1
ATOM 604 C C . GLY A 1 82 ? 16.975 -1.437 -17.855 1.00 85.94 82 GLY A C 1
ATOM 605 O O . GLY A 1 82 ? 16.757 -0.778 -16.838 1.00 85.94 82 GLY A O 1
ATOM 606 N N . ASP A 1 83 ? 16.525 -1.085 -19.056 1.00 85.19 83 ASP A N 1
ATOM 607 C CA . ASP A 1 83 ? 15.723 0.110 -19.295 1.00 85.19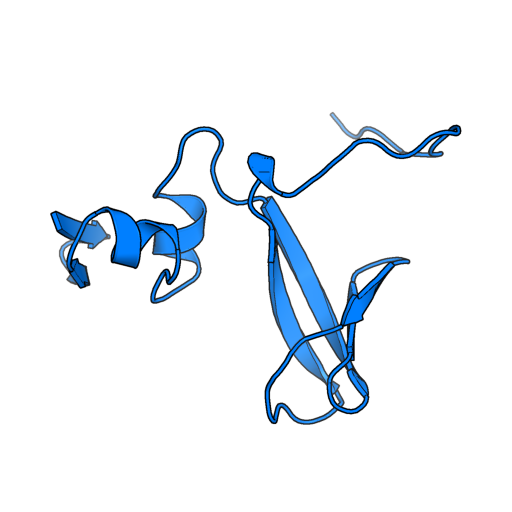 83 ASP A CA 1
ATOM 608 C C . ASP A 1 83 ? 14.229 -0.192 -19.133 1.00 85.19 83 ASP A C 1
ATOM 610 O O . ASP A 1 83 ? 13.734 -1.246 -19.538 1.00 85.19 83 ASP A O 1
ATOM 614 N N . ILE A 1 84 ? 13.497 0.763 -18.556 1.00 82.06 84 ILE A N 1
ATOM 615 C CA . ILE A 1 84 ? 12.038 0.712 -18.450 1.00 82.06 84 ILE A CA 1
ATOM 616 C C . ILE A 1 84 ? 11.468 1.829 -19.317 1.00 82.06 84 ILE A C 1
ATOM 618 O O . ILE A 1 84 ? 11.648 3.011 -19.019 1.00 82.06 84 ILE A O 1
ATOM 622 N N . GLU A 1 85 ? 10.733 1.466 -20.367 1.00 82.44 85 GLU A N 1
ATOM 623 C CA . GLU A 1 85 ? 9.926 2.438 -21.100 1.00 82.44 85 GLU A CA 1
ATOM 624 C C . GLU A 1 85 ? 8.746 2.887 -20.229 1.00 82.44 85 GLU A C 1
ATOM 626 O O . GLU A 1 85 ? 7.881 2.095 -19.851 1.00 82.44 85 GLU A O 1
ATOM 631 N N . ALA A 1 86 ? 8.704 4.178 -19.900 1.00 82.12 86 ALA A N 1
ATOM 632 C CA . ALA A 1 86 ? 7.636 4.775 -19.109 1.00 82.12 86 ALA A CA 1
ATOM 633 C C . ALA A 1 86 ? 7.258 6.158 -19.650 1.00 82.12 86 ALA A C 1
ATOM 635 O O . ALA A 1 86 ? 8.091 6.900 -20.167 1.00 82.12 86 ALA A O 1
ATOM 636 N N . THR A 1 87 ? 5.984 6.531 -19.508 1.00 86.81 87 THR A N 1
ATOM 637 C CA . THR A 1 87 ? 5.501 7.881 -19.830 1.00 86.81 87 THR A CA 1
ATOM 638 C C . THR A 1 87 ? 5.350 8.696 -18.551 1.00 86.81 87 THR A C 1
ATOM 640 O O . THR A 1 87 ? 4.530 8.358 -17.697 1.00 86.81 87 THR A O 1
ATOM 643 N N . VAL A 1 88 ? 6.092 9.799 -18.441 1.00 84.88 88 VAL A N 1
ATOM 644 C CA . VAL A 1 88 ? 5.908 10.786 -17.369 1.00 84.88 88 VAL A CA 1
ATOM 645 C C . VAL A 1 88 ? 4.841 11.785 -17.807 1.00 84.88 88 VAL A C 1
ATOM 647 O O . VAL A 1 88 ? 4.989 12.445 -18.834 1.00 84.88 88 VAL A O 1
ATOM 650 N N . LYS A 1 89 ? 3.754 11.885 -17.040 1.00 78.25 89 LYS A N 1
ATOM 651 C CA . LYS A 1 89 ? 2.729 12.919 -17.222 1.00 78.25 89 LYS A CA 1
ATOM 652 C C . LYS A 1 89 ? 2.909 13.966 -16.127 1.00 78.25 89 LYS A C 1
ATOM 654 O O . LYS A 1 89 ? 2.953 13.595 -14.955 1.00 78.25 89 LYS A O 1
ATOM 659 N N . ALA A 1 90 ? 3.066 15.223 -16.535 1.00 67.88 90 ALA A N 1
ATOM 660 C CA . ALA A 1 90 ? 3.082 16.387 -15.653 1.00 67.88 90 ALA A CA 1
ATOM 661 C C . ALA A 1 90 ? 1.658 16.892 -15.396 1.00 67.88 90 ALA A C 1
ATOM 663 O O . ALA A 1 90 ? 0.811 16.723 -16.306 1.00 67.88 90 ALA A O 1
#

Radius of gyration: 15.41 Å; chains: 1; bounding box: 31×35×40 Å